Protein AF-A0A3D2SQK6-F1 (afdb_monomer)

Solvent-accessible surface area (backbone atoms only — not comparable to full-atom values): 4714 Å² total; per-residue (Å²): 129,92,52,59,64,62,49,29,51,57,69,68,51,66,68,71,83,48,42,24,45,56,55,53,50,52,51,50,54,53,51,54,57,35,55,76,69,75,51,86,54,66,68,59,52,53,51,46,57,62,57,60,73,53,53,66,78,58,18,61,72,36,14,51,74,52,57,53,57,56,51,26,63,79,68,76,45,83,81,115

Secondary structure (DSSP, 8-state):
--SHHHHHHHTT----SSBHHHHHHHHHHHHHHHHHTT---HHHHHHHHHHTTS-HHHHTTSBGGGHHHHHHHHHT----

Organism: NCBI:txid108980

Structure (mmCIF, N/CA/C/O backbone):
data_AF-A0A3D2SQK6-F1
#
_entry.id   AF-A0A3D2SQK6-F1
#
loop_
_atom_site.group_PDB
_atom_site.id
_atom_site.type_symbol
_atom_site.label_atom_id
_atom_site.label_alt_id
_atom_site.label_comp_id
_atom_site.label_asym_id
_atom_site.label_entity_id
_atom_site.label_seq_id
_atom_site.pdbx_PDB_ins_code
_atom_site.Cartn_x
_atom_site.Cartn_y
_atom_site.Cartn_z
_atom_site.occupancy
_atom_site.B_iso_or_equiv
_atom_site.auth_seq_id
_atom_site.auth_comp_id
_atom_site.auth_asym_id
_atom_site.auth_atom_id
_atom_site.pdbx_PDB_model_num
ATOM 1 N N . SER A 1 1 ? -0.874 18.735 -4.784 1.00 53.00 1 SER A N 1
ATOM 2 C CA . SER A 1 1 ? -0.125 17.540 -5.226 1.00 53.00 1 SER A CA 1
ATOM 3 C C . SER A 1 1 ? -1.062 16.539 -5.912 1.00 53.00 1 SER A C 1
ATOM 5 O O . SER A 1 1 ? -1.053 15.361 -5.586 1.00 53.00 1 SER A O 1
ATOM 7 N N . GLU A 1 2 ? -1.905 16.980 -6.852 1.00 57.34 2 GLU A N 1
ATOM 8 C CA . GLU A 1 2 ? -2.928 16.102 -7.460 1.00 57.34 2 GLU A CA 1
ATOM 9 C C . GLU A 1 2 ? -2.345 15.073 -8.438 1.00 57.34 2 GLU A C 1
ATOM 11 O O . GLU A 1 2 ? -2.968 14.055 -8.717 1.00 57.34 2 GLU A O 1
ATOM 16 N N . THR A 1 3 ? -1.125 15.294 -8.929 1.00 74.75 3 THR A N 1
ATOM 17 C CA . THR A 1 3 ? -0.563 14.509 -10.033 1.00 74.75 3 THR A CA 1
ATOM 18 C C . THR A 1 3 ? 0.561 13.560 -9.630 1.00 74.75 3 THR A C 1
ATOM 20 O O . THR A 1 3 ? 0.976 12.757 -10.458 1.00 74.75 3 THR A O 1
ATOM 23 N N . VAL A 1 4 ? 1.060 13.592 -8.388 1.00 81.50 4 VAL A N 1
ATOM 24 C CA . VAL A 1 4 ? 2.287 12.856 -8.017 1.00 81.50 4 VAL A CA 1
ATOM 25 C C . VAL A 1 4 ? 2.127 11.340 -8.152 1.00 81.50 4 VAL A C 1
ATOM 27 O O . VAL A 1 4 ? 3.035 10.680 -8.653 1.00 81.50 4 VAL A O 1
ATOM 30 N N . MET A 1 5 ? 0.976 10.782 -7.764 1.00 84.38 5 MET A N 1
ATOM 31 C CA . MET A 1 5 ? 0.715 9.344 -7.910 1.00 84.38 5 MET A CA 1
ATOM 32 C C . MET A 1 5 ? 0.551 8.923 -9.379 1.00 84.38 5 MET A C 1
ATOM 34 O O . MET A 1 5 ? 1.331 8.076 -9.817 1.00 84.38 5 MET A O 1
ATOM 38 N N . PRO A 1 6 ? -0.354 9.531 -10.178 1.00 87.25 6 PRO A N 1
ATOM 39 C CA . PRO A 1 6 ? -0.425 9.2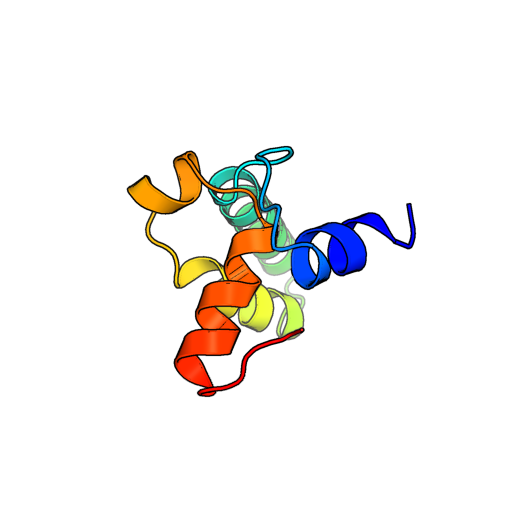47 -11.611 1.00 87.25 6 PRO A CA 1
ATOM 40 C C . PRO A 1 6 ? 0.923 9.414 -12.323 1.00 87.25 6 PRO A C 1
ATOM 42 O O . PRO A 1 6 ? 1.316 8.549 -13.095 1.00 87.25 6 PRO A O 1
ATOM 45 N N . GLN A 1 7 ? 1.687 10.468 -12.017 1.00 86.81 7 GLN A N 1
ATOM 46 C CA . GLN A 1 7 ? 3.004 10.695 -12.619 1.00 86.81 7 GLN A CA 1
ATOM 47 C C . GLN A 1 7 ? 3.999 9.579 -12.290 1.00 86.81 7 GLN A C 1
ATOM 49 O O . GLN A 1 7 ? 4.686 9.108 -13.194 1.00 86.81 7 GLN A O 1
ATOM 54 N N . LYS A 1 8 ? 4.079 9.126 -11.031 1.00 88.94 8 LYS A N 1
ATOM 55 C CA . LYS A 1 8 ? 4.942 7.999 -10.630 1.00 88.94 8 LYS A CA 1
ATOM 56 C C . LYS A 1 8 ? 4.595 6.720 -11.393 1.00 88.94 8 LYS A C 1
ATOM 58 O O . LYS A 1 8 ? 5.499 6.056 -11.895 1.00 88.94 8 LYS A O 1
ATOM 63 N N . ILE A 1 9 ? 3.300 6.421 -11.518 1.00 88.75 9 ILE A N 1
ATOM 64 C CA . ILE A 1 9 ? 2.799 5.204 -12.170 1.00 88.75 9 ILE A CA 1
ATOM 65 C C . ILE A 1 9 ? 3.035 5.267 -13.683 1.00 88.75 9 ILE A C 1
ATOM 67 O O . ILE A 1 9 ? 3.724 4.407 -14.219 1.00 88.75 9 ILE A O 1
ATOM 71 N N . MET A 1 10 ? 2.550 6.307 -14.366 1.00 89.50 10 MET A N 1
ATOM 72 C CA . MET A 1 10 ? 2.639 6.433 -15.831 1.00 89.50 10 MET A CA 1
ATOM 73 C C . MET A 1 10 ? 4.086 6.573 -16.316 1.00 89.50 10 MET A C 1
ATOM 75 O O . MET A 1 10 ? 4.472 6.007 -17.332 1.00 89.50 10 MET A O 1
ATOM 79 N N . SER A 1 11 ? 4.940 7.277 -15.562 1.00 89.25 11 SER A N 1
ATOM 80 C CA . SER A 1 11 ? 6.370 7.358 -15.900 1.00 89.25 11 SER A CA 1
ATOM 81 C C . SER A 1 11 ? 7.158 6.092 -15.550 1.00 89.25 11 SER A C 1
ATOM 83 O O . SER A 1 11 ? 8.341 6.013 -15.880 1.00 89.25 11 SER A O 1
ATOM 85 N N . ARG A 1 12 ? 6.541 5.130 -14.844 1.00 88.44 12 ARG A N 1
ATOM 86 C CA . ARG A 1 12 ? 7.182 3.947 -14.239 1.00 88.44 12 ARG A CA 1
ATOM 87 C C . ARG A 1 12 ? 8.363 4.295 -13.319 1.00 88.44 12 ARG A C 1
ATOM 89 O O . ARG A 1 12 ? 9.219 3.455 -13.043 1.00 88.44 12 ARG A O 1
ATOM 96 N N . ARG A 1 13 ? 8.425 5.536 -12.823 1.00 84.56 13 ARG A N 1
ATOM 97 C CA . ARG A 1 13 ? 9.468 6.015 -11.906 1.00 84.56 13 ARG A CA 1
ATOM 98 C C . ARG A 1 13 ? 8.972 5.894 -10.472 1.00 84.56 13 ARG A C 1
ATOM 100 O O . ARG A 1 13 ? 8.464 6.846 -9.880 1.00 84.56 13 ARG A O 1
ATOM 107 N N . PHE A 1 14 ? 9.187 4.720 -9.890 1.00 86.19 14 PHE A N 1
ATOM 108 C CA . PHE A 1 14 ? 8.879 4.409 -8.489 1.00 86.19 14 PHE A CA 1
ATOM 109 C C . PHE A 1 14 ? 9.972 4.906 -7.531 1.00 86.19 14 PHE A C 1
ATOM 111 O O . PHE A 1 14 ? 10.438 4.181 -6.653 1.00 86.19 14 PHE A O 1
ATOM 118 N N . ASN A 1 15 ? 10.412 6.156 -7.707 1.00 89.69 15 ASN A N 1
ATOM 119 C CA . ASN A 1 15 ? 11.430 6.754 -6.845 1.00 89.69 15 ASN A CA 1
ATOM 120 C C . ASN A 1 15 ? 10.929 6.790 -5.398 1.00 89.69 15 ASN A C 1
ATOM 122 O O . ASN A 1 15 ? 9.834 7.302 -5.130 1.00 89.69 15 ASN A O 1
ATOM 126 N N . LYS A 1 16 ? 11.751 6.276 -4.479 1.00 91.81 16 LYS A N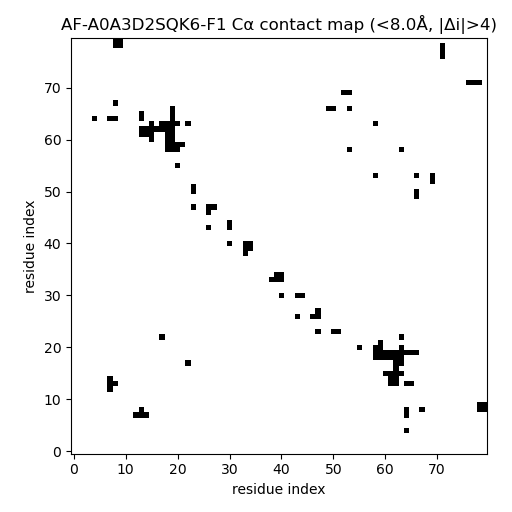 1
ATOM 127 C CA . LYS A 1 16 ? 11.439 6.184 -3.053 1.00 91.81 16 LYS A CA 1
ATOM 128 C C . LYS A 1 16 ? 11.339 7.576 -2.434 1.00 91.81 16 LYS A C 1
ATOM 130 O O . LYS A 1 16 ? 12.339 8.255 -2.231 1.00 91.81 16 LYS A O 1
ATOM 135 N N . THR A 1 17 ? 10.114 7.974 -2.127 1.00 92.25 17 THR A N 1
ATOM 136 C CA . THR A 1 17 ? 9.772 9.213 -1.413 1.00 92.25 17 THR A CA 1
ATOM 137 C C . THR A 1 17 ? 9.157 8.915 -0.054 1.00 92.25 17 THR A C 1
ATOM 139 O O . THR A 1 17 ? 9.392 9.649 0.900 1.00 92.25 17 THR A O 1
ATOM 142 N N . PHE A 1 18 ? 8.422 7.806 0.051 1.00 94.06 18 PHE A N 1
ATOM 143 C CA . PHE A 1 18 ? 7.861 7.312 1.297 1.00 94.06 18 PHE A CA 1
ATOM 144 C C . PHE A 1 18 ? 7.864 5.786 1.272 1.00 94.06 18 PHE A C 1
ATOM 146 O O . PHE A 1 18 ? 7.264 5.170 0.390 1.00 94.06 18 PHE A O 1
ATOM 153 N N . ALA A 1 19 ? 8.597 5.179 2.204 1.00 97.06 19 ALA A N 1
ATOM 154 C CA . ALA A 1 19 ? 8.796 3.737 2.211 1.00 97.06 19 ALA A CA 1
ATOM 155 C C . ALA A 1 19 ? 7.478 3.007 2.497 1.00 97.06 19 ALA A C 1
ATOM 157 O O . ALA A 1 19 ? 6.769 3.355 3.442 1.00 97.06 19 ALA A O 1
ATOM 158 N N . LEU A 1 20 ? 7.176 1.966 1.723 1.00 97.06 20 LEU A N 1
ATOM 159 C CA . LEU A 1 20 ? 5.916 1.234 1.834 1.00 97.06 20 LEU A CA 1
ATOM 160 C C . LEU A 1 20 ? 5.681 0.658 3.244 1.00 97.06 20 LEU A C 1
ATOM 162 O O . LEU A 1 20 ? 4.563 0.719 3.752 1.00 97.06 20 LEU A O 1
ATOM 166 N N . HIS A 1 21 ? 6.725 0.178 3.924 1.00 97.81 21 HIS A N 1
ATOM 167 C CA . HIS A 1 21 ? 6.587 -0.344 5.290 1.00 97.81 21 HIS A CA 1
ATOM 168 C C . HIS A 1 21 ? 6.118 0.715 6.310 1.00 97.81 21 HIS A C 1
ATOM 170 O O . HIS A 1 21 ? 5.496 0.360 7.312 1.00 97.81 21 HIS A O 1
ATOM 176 N N . LEU A 1 22 ? 6.401 2.005 6.072 1.00 98.12 22 LEU A N 1
ATOM 177 C CA . LEU A 1 22 ? 5.899 3.094 6.915 1.00 98.12 22 LEU A CA 1
ATOM 178 C C . LEU A 1 22 ? 4.394 3.262 6.708 1.00 98.12 22 LEU A C 1
ATOM 180 O O . LEU A 1 22 ? 3.657 3.316 7.685 1.00 98.12 22 LEU A O 1
ATOM 184 N N . LEU A 1 23 ? 3.918 3.209 5.458 1.00 97.44 23 LEU A N 1
ATOM 185 C CA . LEU A 1 23 ? 2.481 3.236 5.175 1.00 97.44 23 LEU A CA 1
ATOM 186 C C . LEU A 1 23 ? 1.755 2.043 5.813 1.00 97.44 23 LEU A C 1
ATOM 188 O O . LEU A 1 23 ? 0.702 2.209 6.422 1.00 97.44 23 LEU A O 1
ATOM 192 N N . GLN A 1 24 ? 2.328 0.840 5.711 1.00 97.69 24 GLN A N 1
ATOM 193 C CA . GLN A 1 24 ? 1.778 -0.363 6.346 1.00 97.69 24 GLN A CA 1
ATOM 194 C C . GLN A 1 24 ? 1.662 -0.204 7.874 1.00 97.69 24 GLN A C 1
ATOM 196 O O . GLN A 1 24 ? 0.669 -0.633 8.466 1.00 97.69 24 GLN A O 1
ATOM 201 N N . LYS A 1 25 ? 2.664 0.419 8.514 1.00 97.88 25 LYS A N 1
ATOM 202 C CA . LYS A 1 25 ? 2.647 0.745 9.947 1.00 97.88 25 LYS A CA 1
ATOM 203 C C . LYS A 1 25 ? 1.530 1.740 10.272 1.00 97.88 25 LYS A C 1
ATOM 205 O O . LYS A 1 25 ? 0.764 1.490 11.198 1.00 97.88 25 LYS A O 1
ATOM 210 N N . ASP A 1 26 ? 1.418 2.823 9.511 1.00 97.94 26 ASP A N 1
ATOM 211 C CA . ASP A 1 26 ? 0.432 3.877 9.764 1.00 97.94 26 ASP A CA 1
ATOM 212 C C . ASP A 1 26 ? -1.008 3.364 9.588 1.00 97.94 26 ASP A C 1
ATOM 214 O O . ASP A 1 26 ? -1.876 3.665 10.407 1.00 97.94 26 ASP A O 1
ATOM 218 N N . ILE A 1 27 ? -1.259 2.505 8.590 1.00 96.69 27 ILE A N 1
ATOM 219 C CA . ILE A 1 27 ? -2.557 1.830 8.410 1.00 96.69 27 ILE A CA 1
ATOM 220 C C . ILE A 1 27 ? -2.902 0.961 9.627 1.00 96.69 27 ILE A C 1
ATOM 222 O O . ILE A 1 27 ? -4.052 0.949 10.065 1.00 96.69 27 ILE A O 1
ATOM 226 N N . ARG A 1 28 ? -1.923 0.234 10.184 1.00 95.88 28 ARG A N 1
ATOM 227 C CA . ARG A 1 28 ? -2.139 -0.587 11.383 1.00 95.88 28 ARG A CA 1
ATOM 228 C C . ARG A 1 28 ? -2.517 0.271 12.585 1.00 95.88 28 ARG A C 1
ATOM 230 O O . ARG A 1 28 ? -3.513 -0.027 13.225 1.00 95.88 28 ARG A O 1
ATOM 237 N N . ILE A 1 29 ? -1.791 1.365 12.819 1.00 96.69 29 ILE A N 1
ATOM 238 C CA . ILE A 1 29 ? -2.110 2.317 13.893 1.00 96.69 29 ILE A CA 1
ATOM 239 C C . ILE A 1 29 ? -3.537 2.858 13.725 1.00 96.69 29 ILE A C 1
ATOM 241 O O . ILE A 1 29 ? -4.294 2.908 14.688 1.00 96.69 29 ILE A O 1
ATOM 245 N N . ALA A 1 30 ? -3.937 3.222 12.503 1.00 95.38 30 ALA A N 1
ATOM 246 C CA . ALA A 1 30 ? -5.293 3.701 12.240 1.00 95.38 30 ALA A CA 1
ATOM 247 C C . ALA A 1 30 ? -6.369 2.638 12.533 1.00 95.38 30 ALA A C 1
ATOM 249 O O . ALA A 1 30 ? -7.427 2.968 13.065 1.00 95.38 30 ALA A O 1
ATOM 250 N N . LEU A 1 31 ? -6.108 1.369 12.205 1.00 95.69 31 LEU A N 1
ATOM 251 C CA . LEU A 1 31 ? -7.012 0.262 12.529 1.00 95.69 31 LEU A CA 1
ATOM 252 C C . LEU A 1 31 ? -7.110 0.011 14.037 1.00 95.69 31 LEU A C 1
ATOM 254 O O . LEU A 1 31 ? -8.220 -0.197 14.527 1.00 95.69 31 LEU A O 1
ATOM 258 N N . ASP A 1 32 ? -5.991 0.079 14.759 1.00 94.75 32 ASP A N 1
ATOM 259 C CA . ASP A 1 32 ? -5.961 -0.073 16.217 1.00 94.75 32 ASP A CA 1
ATOM 260 C C . ASP A 1 32 ? -6.807 1.030 16.888 1.00 94.75 32 ASP A C 1
ATOM 262 O O . ASP A 1 32 ? -7.683 0.731 17.698 1.00 94.75 32 ASP A O 1
ATOM 266 N N . LEU A 1 33 ? -6.664 2.289 16.450 1.00 94.69 33 LEU A N 1
ATOM 267 C CA . LEU A 1 33 ? -7.478 3.416 16.934 1.00 94.69 33 LEU A CA 1
ATOM 268 C C . LEU A 1 33 ? -8.976 3.256 16.618 1.00 94.69 33 LEU A C 1
ATOM 270 O O . LEU A 1 33 ? -9.833 3.573 17.441 1.00 94.69 33 LEU A O 1
ATOM 274 N N . ILE A 1 34 ? -9.328 2.760 15.427 1.00 93.19 34 ILE A N 1
ATOM 275 C CA . ILE A 1 34 ? -10.734 2.499 15.072 1.00 93.19 34 ILE A CA 1
ATOM 276 C C . ILE A 1 34 ? -11.326 1.416 15.977 1.00 93.19 34 ILE A C 1
ATOM 278 O O . ILE A 1 34 ? -12.460 1.566 16.441 1.00 93.19 34 ILE A O 1
ATOM 282 N N . ALA A 1 35 ? -10.562 0.357 16.255 1.00 90.94 35 ALA A N 1
ATOM 283 C CA . ALA A 1 35 ? -10.990 -0.732 17.123 1.00 90.94 35 ALA A CA 1
ATOM 284 C C . ALA A 1 35 ? -11.287 -0.248 18.553 1.00 90.94 35 ALA A C 1
ATOM 286 O O . ALA A 1 35 ? -12.281 -0.681 19.140 1.00 90.94 35 ALA A O 1
ATOM 287 N N . GLU A 1 36 ? -10.508 0.706 19.077 1.00 93.81 36 GLU A N 1
ATOM 288 C CA . GLU A 1 36 ? -10.761 1.343 20.381 1.00 93.81 36 GLU A CA 1
ATOM 289 C C . GLU A 1 36 ? -12.117 2.068 20.437 1.00 93.81 36 GLU A C 1
ATOM 291 O O . GLU A 1 36 ? -12.774 2.089 21.477 1.00 93.81 36 GLU A O 1
ATOM 296 N N . THR A 1 37 ? -12.582 2.619 19.312 1.00 91.12 37 THR A N 1
ATOM 297 C CA . THR A 1 37 ? -13.859 3.355 19.224 1.00 91.12 37 THR A CA 1
ATOM 298 C C . THR A 1 37 ? -15.079 2.478 18.909 1.00 91.12 37 THR A C 1
ATOM 300 O O . THR A 1 37 ? -16.176 3.004 18.718 1.00 91.12 37 THR A O 1
ATOM 303 N N . GLN A 1 38 ? -14.914 1.149 18.822 1.00 80.06 38 GLN A N 1
ATOM 304 C CA . GLN A 1 38 ? -15.952 0.183 18.411 1.00 80.06 38 GLN A CA 1
ATOM 305 C C . GLN A 1 38 ? -16.593 0.470 17.033 1.00 80.06 38 GLN A C 1
ATOM 307 O O . GLN A 1 38 ? -17.663 -0.050 16.707 1.00 80.06 38 GLN A O 1
ATOM 312 N N . GLN A 1 39 ? -15.947 1.286 16.196 1.00 82.94 39 GLN A N 1
ATOM 313 C CA . GLN A 1 39 ? -16.389 1.596 14.837 1.00 82.94 39 GLN A CA 1
ATOM 314 C C . GLN A 1 39 ? -15.920 0.510 13.856 1.00 82.94 39 GLN A C 1
ATOM 316 O O . GLN A 1 39 ? -14.865 -0.101 14.019 1.00 82.94 39 GLN A O 1
ATOM 321 N N . GLN A 1 40 ? -16.685 0.270 12.788 1.00 81.94 40 GLN A N 1
ATOM 322 C CA . GLN A 1 40 ? -16.283 -0.675 11.741 1.00 81.94 40 GLN A CA 1
ATOM 323 C C . GLN A 1 40 ? -15.407 0.014 10.685 1.00 81.94 40 GLN A C 1
ATOM 325 O O . GLN A 1 40 ? -15.886 0.831 9.903 1.00 81.94 40 GLN A O 1
ATOM 330 N N . GLY A 1 41 ? -14.137 -0.384 10.589 1.00 87.38 41 GLY A N 1
ATOM 331 C CA . GLY A 1 41 ? -13.169 0.140 9.616 1.00 87.38 41 GLY A CA 1
ATOM 332 C C . GLY A 1 41 ? -13.093 -0.640 8.300 1.00 87.38 41 GLY A C 1
ATOM 333 O O . GLY A 1 41 ? -11.994 -0.843 7.794 1.00 87.38 41 GLY A O 1
ATOM 334 N N . ARG A 1 42 ? -14.215 -1.134 7.744 1.00 91.75 42 ARG A N 1
ATOM 335 C CA . ARG A 1 42 ? -14.212 -2.094 6.608 1.00 91.75 42 ARG A CA 1
ATOM 336 C C . ARG A 1 42 ? -13.342 -1.661 5.421 1.00 91.75 42 ARG A C 1
ATOM 338 O O . ARG A 1 42 ? -12.599 -2.479 4.886 1.00 91.75 42 ARG A O 1
ATOM 345 N N . LEU A 1 43 ? -13.405 -0.384 5.037 1.00 93.12 43 LEU A N 1
ATOM 346 C CA . LEU A 1 43 ? -12.568 0.153 3.961 1.00 93.12 43 LEU A CA 1
ATOM 347 C C . LEU A 1 43 ? -11.079 0.118 4.332 1.00 93.12 43 LEU A C 1
ATOM 349 O O . LEU A 1 43 ? -10.265 -0.331 3.533 1.00 93.12 43 LE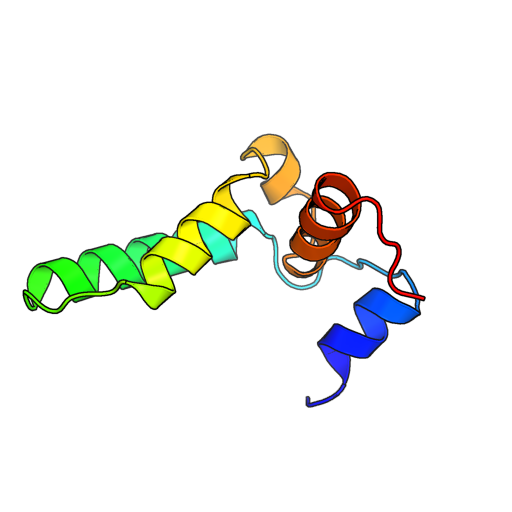U A O 1
ATOM 353 N N . LEU A 1 44 ? -10.717 0.535 5.548 1.00 93.44 44 LEU A N 1
ATOM 354 C CA . LEU A 1 44 ? -9.325 0.505 6.006 1.00 93.44 44 LEU A CA 1
ATOM 355 C C . LEU A 1 44 ? -8.790 -0.923 6.146 1.00 93.44 44 LEU A C 1
ATOM 357 O O . LEU A 1 44 ? -7.622 -1.155 5.852 1.00 93.44 44 LEU A O 1
ATOM 361 N N . HIS A 1 45 ? -9.632 -1.891 6.513 1.00 95.12 45 HIS A N 1
ATOM 362 C CA . HIS A 1 45 ? -9.252 -3.302 6.478 1.00 95.12 45 HIS A CA 1
ATOM 363 C C . HIS A 1 45 ? -8.932 -3.761 5.054 1.00 95.12 45 HIS A C 1
ATOM 365 O O . HIS A 1 45 ? -7.892 -4.377 4.842 1.00 95.12 45 HIS A O 1
ATOM 371 N N . ALA A 1 46 ? -9.764 -3.420 4.065 1.00 94.94 46 ALA A N 1
ATOM 372 C CA . ALA A 1 46 ? -9.474 -3.739 2.666 1.00 94.94 46 ALA A CA 1
ATOM 373 C C . ALA A 1 46 ? -8.164 -3.083 2.188 1.00 94.94 46 ALA A C 1
ATOM 375 O O . ALA A 1 46 ? -7.349 -3.727 1.528 1.00 94.94 46 ALA A O 1
ATOM 376 N N . VAL A 1 47 ? -7.916 -1.831 2.586 1.00 94.56 47 VAL A N 1
ATOM 377 C CA . VAL A 1 47 ? -6.656 -1.122 2.313 1.00 94.56 47 VAL A CA 1
ATOM 378 C C . VAL A 1 47 ? -5.465 -1.830 2.971 1.00 94.56 47 VAL A C 1
ATOM 380 O O . VAL A 1 47 ? -4.436 -2.024 2.330 1.00 94.56 47 VAL A O 1
ATOM 383 N N . GLN A 1 48 ? -5.594 -2.273 4.222 1.00 96.12 48 G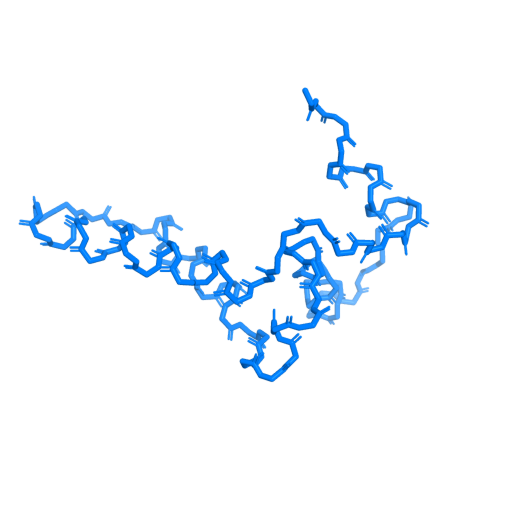LN A N 1
ATOM 384 C CA . GLN A 1 48 ? -4.542 -3.017 4.915 1.00 96.12 48 GLN A CA 1
ATOM 385 C C . GLN A 1 48 ? -4.214 -4.334 4.211 1.00 96.12 48 GLN A C 1
ATOM 387 O O . GLN A 1 48 ? -3.036 -4.646 4.055 1.00 96.12 48 G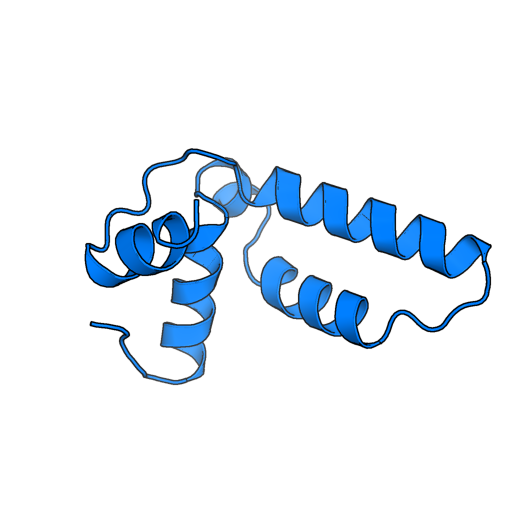LN A O 1
ATOM 392 N N . GLN A 1 49 ? -5.224 -5.075 3.750 1.00 94.88 49 GLN A N 1
ATOM 393 C CA . GLN A 1 49 ? -5.021 -6.311 2.992 1.00 94.88 49 GLN A CA 1
ATOM 394 C C . GLN A 1 49 ? -4.293 -6.047 1.673 1.00 94.88 49 GLN A C 1
ATOM 396 O O . GLN A 1 49 ? -3.334 -6.745 1.361 1.00 94.88 49 GLN A O 1
ATOM 401 N N . LEU A 1 50 ? -4.681 -4.994 0.944 1.00 94.94 50 LEU A N 1
ATOM 402 C CA . LEU A 1 50 ? -4.022 -4.601 -0.299 1.00 94.94 50 LEU A CA 1
ATOM 403 C C . LEU A 1 50 ? -2.523 -4.351 -0.091 1.00 94.94 50 LEU A C 1
ATOM 405 O O . LEU A 1 50 ? -1.697 -4.933 -0.793 1.00 94.94 50 LEU A O 1
ATOM 409 N N . T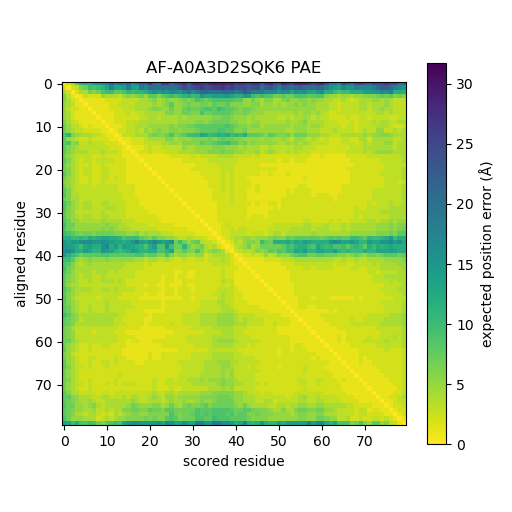YR A 1 51 ? -2.176 -3.504 0.880 1.00 96.12 51 TYR A N 1
ATOM 410 C CA . TYR A 1 51 ? -0.791 -3.098 1.115 1.00 96.12 51 TYR A CA 1
ATOM 411 C C . TYR A 1 51 ? 0.046 -4.159 1.840 1.00 96.12 51 TYR A C 1
ATOM 413 O O . TYR A 1 51 ? 1.269 -4.130 1.727 1.00 96.12 51 TYR A O 1
ATOM 421 N N . ALA A 1 52 ? -0.569 -5.103 2.559 1.00 95.38 52 ALA A N 1
ATOM 422 C CA . ALA A 1 52 ? 0.134 -6.193 3.243 1.00 95.38 52 ALA A CA 1
ATOM 423 C C . ALA A 1 52 ? 0.639 -7.301 2.300 1.00 95.38 52 ALA A C 1
ATOM 425 O O . ALA A 1 52 ? 1.381 -8.172 2.743 1.00 95.38 52 ALA A O 1
ATOM 426 N N . GLN A 1 53 ? 0.272 -7.268 1.014 1.00 96.00 53 GLN A N 1
ATOM 427 C CA . GLN A 1 53 ? 0.745 -8.238 0.019 1.00 96.00 53 GLN A CA 1
ATOM 428 C C . GLN A 1 53 ? 2.246 -8.125 -0.281 1.00 96.00 53 GLN A C 1
ATOM 430 O O . GLN A 1 53 ? 2.843 -9.073 -0.780 1.00 96.00 53 GLN A O 1
ATOM 435 N N . THR A 1 54 ? 2.867 -6.981 0.018 1.00 95.75 54 THR A N 1
ATOM 436 C CA . THR A 1 54 ? 4.321 -6.814 -0.071 1.00 95.75 54 THR A CA 1
ATOM 437 C C . THR A 1 54 ? 4.959 -7.125 1.277 1.00 95.75 54 THR A C 1
ATOM 439 O O . THR A 1 54 ? 4.636 -6.489 2.284 1.00 95.75 54 THR A O 1
ATOM 442 N N . ASP A 1 55 ? 5.888 -8.082 1.289 1.00 95.88 55 ASP A N 1
ATOM 443 C CA . ASP A 1 55 ? 6.610 -8.478 2.492 1.00 95.88 55 ASP A CA 1
ATOM 444 C C . ASP A 1 55 ? 7.453 -7.326 3.061 1.00 95.88 55 ASP A C 1
ATOM 446 O O . ASP A 1 55 ? 7.802 -6.364 2.371 1.00 95.88 55 ASP A O 1
ATOM 450 N N . ARG A 1 56 ? 7.808 -7.434 4.344 1.00 94.38 56 ARG A N 1
ATOM 451 C CA . ARG A 1 56 ? 8.507 -6.364 5.059 1.00 94.38 56 ARG A CA 1
ATOM 452 C C . ARG A 1 56 ? 9.873 -6.023 4.452 1.00 94.38 56 ARG A C 1
ATOM 454 O O . ARG A 1 56 ? 10.201 -4.841 4.389 1.00 94.38 56 ARG A O 1
ATOM 461 N N . GLN A 1 57 ? 10.657 -7.013 4.020 1.00 96.44 57 GLN A N 1
ATOM 462 C CA . GLN A 1 57 ? 12.003 -6.772 3.489 1.00 96.44 57 GLN A CA 1
ATOM 463 C C . GLN A 1 57 ? 11.919 -5.973 2.188 1.00 96.44 57 GLN A C 1
ATOM 465 O O . GLN A 1 57 ? 12.644 -4.995 2.010 1.00 96.44 57 GLN A O 1
ATOM 470 N N . THR A 1 58 ? 10.973 -6.314 1.316 1.00 96.00 58 THR A N 1
ATOM 471 C CA . THR A 1 58 ? 10.712 -5.552 0.090 1.00 96.00 58 THR A CA 1
ATOM 472 C C . THR A 1 58 ? 10.133 -4.167 0.402 1.00 96.00 58 THR A C 1
ATOM 474 O O . THR A 1 58 ? 10.620 -3.152 -0.105 1.00 96.00 58 THR A O 1
ATOM 477 N N . ALA A 1 59 ? 9.135 -4.092 1.288 1.00 96.88 59 ALA A N 1
ATOM 478 C CA . ALA A 1 59 ? 8.431 -2.859 1.652 1.00 96.88 59 ALA A CA 1
ATOM 479 C C . ALA A 1 59 ? 9.338 -1.796 2.304 1.00 96.88 59 ALA A C 1
ATOM 481 O O . ALA A 1 59 ? 9.047 -0.596 2.257 1.00 96.88 59 ALA A O 1
ATOM 482 N N . GLU A 1 60 ? 10.452 -2.208 2.910 1.00 97.44 60 GLU A N 1
ATOM 483 C CA . GLU A 1 60 ? 11.468 -1.297 3.440 1.00 97.44 60 GLU A CA 1
ATOM 484 C C . GLU A 1 60 ? 12.196 -0.516 2.343 1.00 97.44 60 GLU A C 1
ATOM 486 O O . GLU A 1 60 ? 12.622 0.618 2.581 1.00 97.44 60 GLU A O 1
ATOM 491 N N . HIS A 1 61 ? 12.289 -1.068 1.133 1.00 96.56 61 HIS A N 1
ATOM 492 C CA . HIS A 1 61 ? 13.119 -0.542 0.050 1.00 96.56 61 HIS A CA 1
ATOM 493 C C . HIS A 1 61 ? 12.325 0.147 -1.063 1.00 96.56 61 HIS A C 1
ATOM 495 O O . HIS A 1 61 ? 12.897 0.972 -1.776 1.00 96.56 61 HIS A O 1
ATOM 501 N N . VAL A 1 62 ? 11.021 -0.109 -1.174 1.00 95.75 62 VAL A N 1
ATOM 502 C CA . VAL A 1 62 ? 10.166 0.455 -2.231 1.00 95.75 62 VAL A CA 1
ATOM 503 C C . VAL A 1 62 ? 9.326 1.643 -1.756 1.00 95.75 62 VAL A C 1
ATOM 505 O O . VAL A 1 62 ? 9.053 1.808 -0.565 1.00 95.75 62 VAL A O 1
ATOM 508 N N . ASP A 1 63 ? 8.917 2.490 -2.702 1.00 95.81 63 ASP A N 1
ATOM 509 C CA . ASP A 1 63 ? 7.929 3.547 -2.470 1.00 95.81 63 ASP A CA 1
ATOM 510 C C . ASP A 1 63 ? 6.535 2.938 -2.258 1.00 95.81 63 ASP A C 1
ATOM 512 O O . ASP A 1 63 ? 6.215 1.903 -2.839 1.00 95.81 63 ASP A O 1
ATOM 516 N N . PHE A 1 64 ? 5.668 3.601 -1.497 1.00 94.31 64 PHE A N 1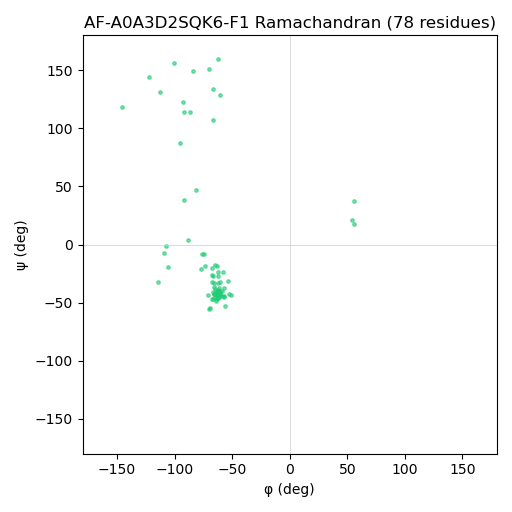
ATOM 517 C CA . PHE A 1 64 ? 4.271 3.178 -1.333 1.00 94.31 64 PHE A CA 1
ATOM 518 C C . PHE A 1 64 ? 3.526 2.977 -2.666 1.00 94.31 64 PHE A C 1
ATOM 520 O O . PHE A 1 64 ? 2.675 2.094 -2.773 1.00 94.31 64 PHE A O 1
ATOM 527 N N . SER A 1 65 ? 3.879 3.750 -3.700 1.00 93.75 65 SER A N 1
ATOM 528 C CA . SER A 1 65 ? 3.315 3.617 -5.048 1.00 93.75 65 SER A CA 1
ATOM 529 C C . SER A 1 65 ? 3.615 2.269 -5.718 1.00 93.75 65 SER A C 1
ATOM 531 O O . SER A 1 65 ? 2.878 1.880 -6.620 1.00 93.75 65 SER A O 1
ATOM 533 N N . ALA A 1 66 ? 4.619 1.513 -5.257 1.00 93.00 66 ALA A N 1
ATOM 534 C CA . ALA A 1 66 ? 4.931 0.178 -5.771 1.00 93.00 66 ALA A CA 1
ATOM 535 C C . ALA A 1 66 ? 3.818 -0.850 -5.501 1.00 93.00 66 ALA A C 1
ATOM 537 O O . ALA A 1 66 ? 3.744 -1.858 -6.199 1.00 93.00 66 ALA A O 1
ATOM 538 N N . ALA A 1 67 ? 2.894 -0.581 -4.569 1.00 93.56 67 ALA A N 1
ATOM 539 C CA . ALA A 1 67 ? 1.712 -1.421 -4.364 1.00 93.56 67 ALA A CA 1
ATOM 540 C C . ALA A 1 67 ? 0.849 -1.562 -5.633 1.00 93.56 67 ALA A C 1
ATOM 542 O O . ALA A 1 67 ? 0.151 -2.563 -5.793 1.00 93.56 67 ALA A O 1
ATOM 543 N N . ILE A 1 68 ? 0.932 -0.608 -6.573 1.00 93.62 68 ILE A N 1
ATOM 544 C CA . ILE A 1 68 ? 0.258 -0.732 -7.869 1.00 93.62 68 ILE A CA 1
ATOM 545 C C . ILE A 1 68 ? 0.772 -1.931 -8.671 1.00 93.62 68 ILE A C 1
ATOM 547 O O . ILE A 1 68 ? -0.004 -2.570 -9.365 1.00 93.62 68 ILE A O 1
ATOM 551 N N . GLN A 1 69 ? 2.056 -2.278 -8.543 1.00 92.56 69 GLN A N 1
ATOM 552 C CA . GLN A 1 69 ? 2.666 -3.377 -9.291 1.00 92.56 69 GLN A CA 1
ATOM 553 C C . GLN A 1 69 ? 2.093 -4.726 -8.849 1.00 92.56 69 GLN A C 1
ATOM 555 O O . GLN A 1 69 ? 1.927 -5.624 -9.668 1.00 92.56 69 GLN A O 1
ATOM 560 N N . VAL A 1 70 ? 1.730 -4.850 -7.568 1.00 92.75 70 VAL A N 1
ATOM 561 C CA . VAL A 1 70 ? 1.022 -6.027 -7.049 1.00 92.75 70 VAL A CA 1
ATOM 562 C C . VAL A 1 70 ? -0.354 -6.155 -7.705 1.00 92.75 70 VAL A C 1
ATOM 564 O O . VAL A 1 70 ? -0.722 -7.244 -8.134 1.00 92.75 70 VAL A O 1
ATOM 567 N N . LEU A 1 71 ? -1.090 -5.045 -7.842 1.00 92.38 71 LEU A N 1
ATOM 568 C CA . LEU A 1 71 ? -2.389 -5.027 -8.524 1.00 92.38 71 LEU A CA 1
ATOM 569 C C . LEU A 1 71 ? -2.265 -5.344 -10.019 1.00 92.38 71 LEU A C 1
ATOM 571 O O . LEU A 1 71 ? -3.052 -6.116 -10.560 1.00 92.38 71 LEU A O 1
ATOM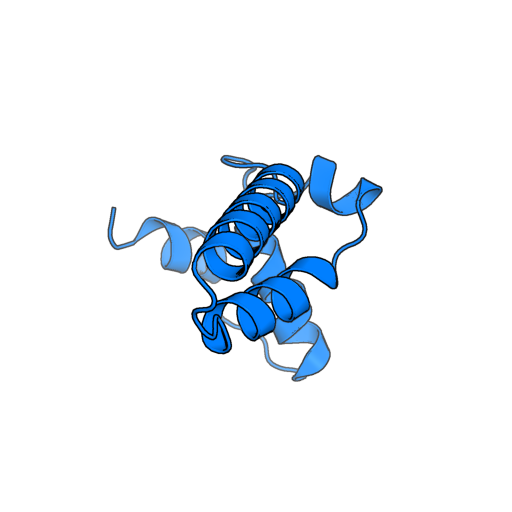 575 N N . GLU A 1 72 ? -1.266 -4.777 -10.690 1.00 94.25 72 GLU A N 1
ATOM 576 C CA . GLU A 1 72 ? -0.977 -5.071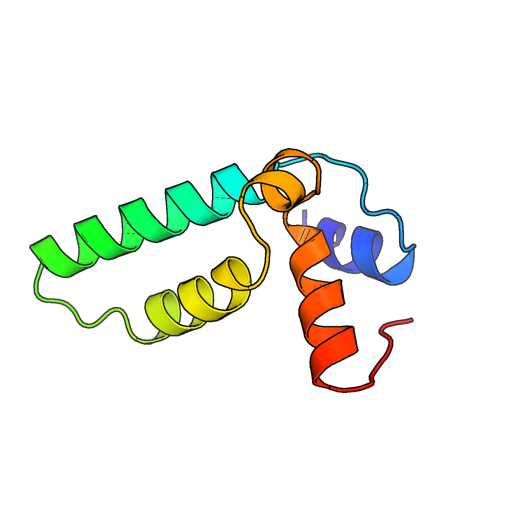 -12.096 1.00 94.25 72 GLU A CA 1
ATOM 577 C C . GLU A 1 72 ? -0.740 -6.571 -12.312 1.00 94.25 72 GLU A C 1
ATOM 579 O O . GLU A 1 72 ? -1.316 -7.181 -13.216 1.00 94.25 72 GLU A O 1
ATOM 584 N N . GLN A 1 73 ? 0.044 -7.191 -11.427 1.00 92.94 73 GLN A N 1
ATOM 585 C CA . GLN A 1 73 ? 0.327 -8.624 -11.461 1.00 92.94 73 GLN A CA 1
ATOM 586 C C . GLN A 1 73 ? -0.916 -9.474 -11.170 1.00 92.94 73 GLN A C 1
ATOM 588 O O . GLN A 1 73 ? -1.185 -10.421 -11.910 1.00 92.94 73 GLN A O 1
ATOM 593 N N . SER A 1 74 ? -1.694 -9.143 -10.133 1.00 92.44 74 SER A N 1
ATOM 594 C CA . SER A 1 74 ? -2.870 -9.933 -9.740 1.00 92.44 74 SER A CA 1
ATOM 595 C C . SER A 1 74 ? -4.002 -9.876 -10.766 1.00 92.44 74 SER A C 1
ATOM 597 O O . SER A 1 74 ? -4.800 -10.809 -10.849 1.00 92.44 74 SER A O 1
ATOM 599 N N . HIS A 1 75 ? -4.073 -8.800 -11.551 1.00 92.62 75 HIS A N 1
ATOM 600 C CA . HIS A 1 75 ? -5.116 -8.585 -12.554 1.00 92.62 75 HIS A CA 1
ATOM 601 C C . HIS A 1 75 ? -4.641 -8.748 -13.999 1.00 92.62 75 HIS A C 1
ATOM 603 O O . HIS A 1 75 ? -5.463 -8.645 -14.904 1.00 92.62 75 HIS A O 1
ATOM 609 N N . GLN A 1 76 ? -3.354 -9.031 -14.224 1.00 94.50 76 GLN A N 1
ATOM 610 C CA . GLN A 1 76 ? -2.763 -9.182 -15.561 1.00 94.50 76 GLN A CA 1
ATOM 611 C C . GLN A 1 76 ? -2.993 -7.946 -16.451 1.00 94.50 76 GLN A C 1
ATOM 613 O O . GLN A 1 76 ? -3.229 -8.052 -17.653 1.00 94.50 76 GLN A O 1
ATOM 618 N N . VAL A 1 77 ? -2.929 -6.760 -15.845 1.00 94.44 77 VAL A N 1
ATOM 619 C CA . VAL A 1 77 ? -3.096 -5.464 -16.514 1.00 94.44 77 VAL A CA 1
ATOM 620 C C . VAL A 1 77 ? -1.848 -4.629 -16.269 1.00 94.44 77 VAL A C 1
ATOM 622 O O . VAL A 1 77 ? -1.272 -4.681 -15.189 1.00 94.44 77 VAL A O 1
ATOM 625 N N . LEU A 1 78 ? -1.446 -3.835 -17.259 1.00 90.69 78 LEU A N 1
ATOM 626 C CA . LEU A 1 78 ? -0.389 -2.839 -17.116 1.00 90.69 78 LEU A CA 1
ATOM 627 C C . LEU A 1 78 ? -1.005 -1.444 -17.244 1.00 90.69 78 LEU A C 1
ATOM 629 O O . LEU A 1 78 ? -1.793 -1.201 -18.160 1.00 90.69 78 LEU A O 1
ATOM 633 N N . LEU A 1 79 ? -0.677 -0.550 -16.311 1.00 84.38 79 LEU A N 1
ATOM 634 C CA . LEU A 1 79 ? -1.072 0.851 -16.379 1.00 84.38 79 LEU A CA 1
ATOM 635 C C . LEU A 1 79 ? 0.035 1.647 -17.086 1.00 84.38 79 LEU A C 1
ATOM 637 O O . LEU A 1 79 ? 1.151 1.771 -16.559 1.00 84.38 79 LEU A O 1
ATOM 641 N N . ASN A 1 80 ? -0.295 2.183 -18.267 1.00 71.62 80 ASN A N 1
ATOM 642 C CA . ASN A 1 80 ? 0.614 2.875 -19.187 1.00 71.62 80 ASN A CA 1
ATOM 643 C C . ASN A 1 80 ? 0.006 4.199 -19.639 1.00 71.62 80 ASN A C 1
ATOM 645 O O . ASN A 1 80 ? -1.208 4.190 -19.950 1.00 71.62 80 ASN A O 1
#

Sequence (80 aa):
SETVMPQKIMSRRFNKTFALHLLQKDIRIALDLIAETQQQGRLLHAVQQLYAQTDRQTAEHVDFSAAIQVLEQSHQVLLN

Radius of gyration: 13.83 Å; Cα contacts (8 Å, |Δi|>4): 72; chains: 1; bounding box: 30×28×40 Å

Foldseek 3Di:
DVCPLVCCQQVVPQPAPDQLVVVLVVLVVVVVVCVVVVHDPPVSVVVNVLSPVDDPVRSRPTHNSCSVVVVCVVVVHGDD

pLDDT: mean 91.4, std 7.79, range [53.0, 98.12]

InterPro domains:
  IPR008927 6-phosphogluconate dehydrogenase-like, C-terminal domain superfamily [SSF48179] (4-73)
  IPR013328 6-phosphogluconate dehydrogenase, domain 2 [G3DSA:1.10.1040.10] (1-79)
  IPR029154 3-hydroxyisobutyrate dehydrogenase-like, NAD-binding domain [PF14833] (2-71)

Nearest PDB structures (foldseek):
  1yb4-assembly1_A  TM=8.715E-01  e=2.660E-03  Salmonella enterica subsp. enterica serovar Typhimurium str. LT2
  6smy-assembly1_D  TM=8.718E-01  e=1.028E-02  Escherichia coli K-12
  1vpd-assembly1_A  TM=8.686E-01  e=1.418E-02  Salmonella enterica subsp. enterica serovar Typhimurium
  4dll-assembly1_A  TM=8.968E-01  e=2.085E-02  Polaromonas sp. JS666
  6smy-assembly1_B  TM=8.576E-01  e=2.372E-02  Escherichia coli K-12

Mean predicted aligned error: 4.05 Å